Protein AF-A0A2T3IKI2-F1 (afdb_monomer)

Foldseek 3Di:
DVVVVVVVVVVVVVVVVVVVVVVVVVVVVVVVVVVVVVLVVLQVVLVVLVVVLVVVCVVCVVLQQLDPVVQVVDPVSVVVSVVSVVSLQVSLLSNCVNVPPDPVSLVVSLVSLLSNLVVLVVDPCLVVVVGDPSSNVSSVVSNVVNVVVPD

Mean predicted aligned error: 7.26 Å

Radius of gyration: 27.48 Å; Cα contacts (8 Å, |Δi|>4): 90; chains: 1; bounding box: 44×27×100 Å

Solvent-accessible surface area (backbone atoms only — not comparable to full-atom values): 8120 Å² total; per-residue (Å²): 111,71,68,60,56,51,53,54,52,52,52,51,52,52,50,52,53,51,49,52,53,50,51,54,52,50,51,54,50,51,55,52,50,54,56,50,49,54,53,52,51,44,41,51,52,17,52,50,41,38,49,54,38,51,49,48,30,70,77,36,49,70,58,59,62,33,47,65,70,71,40,59,73,38,71,68,51,40,56,51,41,52,53,52,52,51,49,43,52,52,20,50,47,39,38,41,75,52,57,56,84,47,62,68,59,50,53,52,51,34,57,57,43,40,42,40,19,80,52,53,76,69,32,63,57,63,75,71,56,77,55,57,73,69,55,47,53,42,48,52,50,20,34,52,58,57,60,70,71,74,117

Nearest PDB structures (foldseek):
  8e0m-assembly2_F  TM=3.857E-01  e=1.753E+00  synthetic construct

Structure (mmCIF, N/CA/C/O backbone):
data_AF-A0A2T3IKI2-F1
#
_entry.id   AF-A0A2T3IKI2-F1
#
loop_
_atom_site.group_PDB
_atom_site.id
_atom_site.type_symbol
_atom_site.label_atom_id
_atom_site.label_alt_id
_atom_site.label_comp_id
_atom_site.label_asym_id
_atom_site.label_entity_id
_atom_site.label_seq_id
_atom_site.pdbx_PDB_ins_code
_atom_site.Cartn_x
_atom_site.Cartn_y
_atom_site.Cartn_z
_atom_site.occupancy
_atom_site.B_iso_or_equiv
_atom_site.auth_seq_id
_atom_site.auth_comp_id
_atom_site.auth_asym_id
_atom_site.auth_atom_id
_atom_site.pdbx_PDB_model_num
ATOM 1 N N . MET A 1 1 ? -22.784 12.619 69.080 1.00 61.28 1 MET A N 1
ATOM 2 C CA . MET A 1 1 ? -21.969 11.469 68.628 1.00 61.28 1 MET A CA 1
ATOM 3 C C . MET A 1 1 ? -22.705 10.609 67.594 1.00 61.28 1 MET A C 1
ATOM 5 O O . MET A 1 1 ? -22.202 10.484 66.490 1.00 61.28 1 MET A O 1
ATOM 9 N N . PHE A 1 2 ? -23.921 10.114 67.873 1.00 63.06 2 PHE A N 1
ATOM 10 C CA . PHE A 1 2 ? -24.698 9.263 66.944 1.00 63.06 2 PHE A CA 1
ATOM 11 C C . PHE A 1 2 ? -25.087 9.939 65.606 1.00 63.06 2 PHE A C 1
ATOM 13 O O . PHE A 1 2 ? -24.979 9.328 64.550 1.00 63.06 2 PHE A O 1
ATOM 20 N N . LYS A 1 3 ? -25.459 11.229 65.628 1.00 61.62 3 LYS A N 1
ATOM 21 C CA . LYS A 1 3 ? -25.811 12.003 64.418 1.00 61.62 3 LYS A CA 1
ATOM 22 C C . LYS A 1 3 ? -24.626 12.195 63.457 1.00 61.62 3 LYS A C 1
ATOM 24 O O . LYS A 1 3 ? -24.784 12.068 62.253 1.00 61.62 3 LYS A O 1
ATOM 29 N N . VAL A 1 4 ? -23.433 12.420 64.014 1.00 68.38 4 VAL A N 1
ATOM 30 C CA . VAL A 1 4 ? -22.184 12.577 63.250 1.00 68.38 4 VAL A CA 1
ATOM 31 C C . VAL A 1 4 ? -21.809 11.264 62.561 1.00 68.38 4 VAL A C 1
ATOM 33 O O . VAL A 1 4 ? -21.512 11.280 61.377 1.00 68.38 4 VAL A O 1
ATOM 36 N N . LEU A 1 5 ? -21.917 10.130 63.267 1.00 67.12 5 LEU A N 1
ATOM 37 C CA . LEU A 1 5 ? -21.702 8.785 62.710 1.00 67.12 5 LEU A CA 1
ATOM 38 C C . LEU A 1 5 ? -22.672 8.455 61.563 1.00 67.12 5 LEU A C 1
ATOM 40 O O . LEU A 1 5 ? -22.271 7.870 60.558 1.00 67.12 5 LEU A O 1
ATOM 44 N N . PHE A 1 6 ? -23.946 8.835 61.699 1.00 69.12 6 PHE A N 1
ATOM 45 C CA . PHE A 1 6 ? -24.952 8.618 60.659 1.00 69.12 6 PHE A CA 1
ATOM 46 C C . PHE A 1 6 ? -24.680 9.460 59.402 1.00 69.12 6 PHE A C 1
ATOM 48 O O . PHE A 1 6 ? -24.684 8.923 58.295 1.00 69.12 6 PHE A O 1
ATOM 55 N N . GLU A 1 7 ? -24.375 10.752 59.563 1.00 74.44 7 GLU A N 1
ATOM 56 C CA . GLU A 1 7 ? -24.054 11.645 58.441 1.00 74.44 7 GLU A CA 1
ATOM 57 C C . GLU A 1 7 ? -22.767 11.227 57.717 1.00 74.44 7 GLU A C 1
ATOM 59 O O . GLU A 1 7 ? -22.741 11.192 56.487 1.00 74.44 7 GLU A O 1
ATOM 64 N N . THR A 1 8 ? -21.725 10.808 58.444 1.00 78.06 8 THR A N 1
ATOM 65 C CA . THR A 1 8 ? -20.490 10.306 57.819 1.00 78.06 8 THR A CA 1
ATOM 66 C C . THR A 1 8 ? -20.725 9.033 57.010 1.00 78.06 8 THR A C 1
ATOM 68 O O . THR A 1 8 ? -20.211 8.914 55.900 1.00 78.06 8 THR A O 1
ATOM 71 N N . ASN A 1 9 ? -21.539 8.099 57.510 1.00 81.75 9 ASN A N 1
ATOM 72 C CA . ASN A 1 9 ? -21.832 6.851 56.799 1.00 81.75 9 ASN A CA 1
ATOM 73 C C . ASN A 1 9 ? -22.655 7.090 55.527 1.00 81.75 9 ASN A C 1
ATOM 75 O O . ASN A 1 9 ? -22.412 6.456 54.500 1.00 81.75 9 ASN A O 1
ATOM 79 N N . PHE A 1 10 ? -23.599 8.031 55.574 1.00 82.94 10 PHE A N 1
ATOM 80 C CA . PHE A 1 10 ? -24.400 8.408 54.414 1.00 82.94 10 PHE A CA 1
ATOM 81 C C . PHE A 1 10 ? -23.557 9.081 53.319 1.00 82.94 10 PHE A C 1
ATOM 83 O O . PHE A 1 10 ? -23.660 8.717 52.147 1.00 82.94 10 PHE A O 1
ATOM 90 N N . LEU A 1 11 ? -22.665 10.005 53.694 1.00 85.50 11 LEU A N 1
ATOM 91 C CA . LEU A 1 11 ? -21.754 10.664 52.751 1.00 85.50 11 LEU A CA 1
ATOM 92 C C . LEU A 1 11 ? -20.777 9.675 52.100 1.00 85.50 11 LEU A C 1
ATOM 94 O O . LEU A 1 11 ? -20.542 9.750 50.894 1.00 85.50 11 LEU A O 1
ATOM 98 N N . VAL A 1 12 ? -20.256 8.713 52.867 1.00 89.56 12 VAL A N 1
ATOM 99 C CA . VAL A 1 12 ? -19.393 7.643 52.340 1.00 89.56 12 VAL A CA 1
ATOM 100 C C . VAL A 1 12 ? -20.153 6.747 51.358 1.00 89.56 12 VAL A C 1
ATOM 102 O O . VAL A 1 12 ? -19.616 6.401 50.306 1.00 89.56 12 VAL A O 1
ATOM 105 N N . ALA A 1 13 ? -21.413 6.406 51.644 1.00 87.81 13 ALA A N 1
ATOM 106 C CA . ALA A 1 13 ? -22.236 5.619 50.728 1.00 87.81 13 ALA A CA 1
ATOM 107 C C . ALA A 1 13 ? -22.458 6.343 49.388 1.00 87.81 13 ALA A C 1
ATOM 109 O O . ALA A 1 13 ? -22.280 5.737 48.331 1.00 87.81 13 ALA A O 1
ATOM 110 N N . ILE A 1 14 ? -22.767 7.646 49.417 1.00 90.56 14 ILE A N 1
ATOM 111 C CA . ILE A 1 14 ? -22.894 8.465 48.201 1.00 90.56 14 ILE A CA 1
ATOM 112 C C . ILE A 1 14 ? -21.566 8.514 47.441 1.00 90.56 14 ILE A C 1
ATOM 114 O O . ILE A 1 14 ? -21.555 8.298 46.231 1.00 90.56 14 ILE A O 1
ATOM 118 N N . ALA A 1 15 ? -20.448 8.752 48.133 1.00 91.56 15 ALA A N 1
ATOM 119 C CA . ALA A 1 15 ? -19.129 8.787 47.509 1.00 91.56 15 ALA A CA 1
ATOM 120 C C . ALA A 1 15 ? -18.803 7.467 46.791 1.00 91.56 15 ALA A C 1
ATOM 122 O O . ALA A 1 15 ? -18.339 7.492 45.654 1.00 91.56 15 ALA A O 1
ATOM 123 N N . ASN A 1 16 ? -19.121 6.319 47.396 1.00 92.44 16 ASN A N 1
ATOM 124 C CA . ASN A 1 16 ? -18.925 5.007 46.776 1.00 92.44 16 ASN A CA 1
ATOM 125 C C . ASN A 1 16 ? -19.795 4.808 45.526 1.00 92.44 16 ASN A C 1
ATOM 127 O O . ASN A 1 16 ? -19.305 4.289 44.523 1.00 92.44 16 ASN A O 1
ATOM 131 N N . VAL A 1 17 ? -21.057 5.252 45.551 1.00 93.81 17 VAL A N 1
ATOM 132 C CA . VAL A 1 17 ? -21.941 5.208 44.372 1.00 93.81 17 VAL A CA 1
ATOM 133 C C . VAL A 1 17 ? -21.395 6.099 43.254 1.00 93.81 17 VAL A C 1
ATOM 135 O O . VAL A 1 17 ? -21.315 5.664 42.106 1.00 93.81 17 VAL A O 1
ATOM 138 N N . VAL A 1 18 ? -20.955 7.317 43.580 1.00 94.88 18 VAL A N 1
ATOM 139 C CA . VAL A 1 18 ? -20.339 8.236 42.610 1.00 94.88 18 VAL A CA 1
ATOM 140 C C . VAL A 1 18 ? -19.059 7.634 42.029 1.00 94.88 18 VAL A C 1
ATOM 142 O O . VAL A 1 18 ? -18.889 7.638 40.813 1.00 94.88 18 VAL A O 1
ATOM 145 N N . MET A 1 19 ? -18.186 7.055 42.858 1.00 94.56 19 MET A N 1
ATOM 146 C CA . MET A 1 19 ? -16.974 6.378 42.390 1.00 94.56 19 MET A CA 1
ATOM 147 C C . MET A 1 19 ? -17.291 5.203 41.461 1.00 94.56 19 MET A C 1
ATOM 149 O O . MET A 1 19 ? -16.631 5.055 40.435 1.00 94.56 19 MET A O 1
ATOM 153 N N . ALA A 1 20 ? -18.313 4.400 41.768 1.00 94.62 20 ALA A N 1
ATOM 154 C CA . ALA A 1 20 ? -18.740 3.303 40.902 1.00 94.62 20 ALA A CA 1
ATOM 155 C C . ALA A 1 20 ? -19.220 3.813 39.530 1.00 94.62 20 ALA A C 1
ATOM 157 O O . ALA A 1 20 ? -18.840 3.262 38.497 1.00 94.62 20 ALA A O 1
ATOM 158 N N . ILE A 1 21 ? -19.988 4.907 39.505 1.00 95.75 21 ILE A N 1
ATOM 159 C CA . ILE A 1 21 ? -20.433 5.555 38.261 1.00 95.75 21 ILE A CA 1
ATOM 160 C C . ILE A 1 21 ? -19.233 6.081 37.462 1.00 95.75 21 ILE A C 1
ATOM 162 O O . ILE A 1 21 ? -19.144 5.844 36.256 1.00 95.75 21 ILE A O 1
ATOM 166 N N . LEU A 1 22 ? -18.288 6.756 38.123 1.00 96.44 22 LEU A N 1
ATOM 167 C CA . LEU A 1 22 ? -17.073 7.266 37.482 1.00 96.44 22 LEU A CA 1
ATOM 168 C C . LEU A 1 22 ? -16.213 6.135 36.909 1.00 96.44 22 LEU A C 1
ATOM 170 O O . LEU A 1 22 ? -15.708 6.263 35.795 1.00 96.44 22 LEU A O 1
ATOM 174 N N . ALA A 1 23 ? -16.087 5.015 37.623 1.00 95.81 23 ALA A N 1
ATOM 175 C CA . ALA A 1 23 ? -15.358 3.844 37.149 1.00 95.81 23 ALA A CA 1
ATOM 176 C C . ALA A 1 23 ? -15.995 3.252 35.879 1.00 95.81 23 ALA A C 1
ATOM 178 O O . ALA A 1 23 ? -15.286 2.949 34.919 1.00 95.81 23 ALA A O 1
ATOM 179 N N . ILE A 1 24 ? -17.328 3.152 35.833 1.00 96.56 24 ILE A N 1
ATOM 180 C CA . ILE A 1 24 ? -18.059 2.701 34.638 1.00 96.56 24 ILE A CA 1
ATOM 181 C C . ILE A 1 24 ? -17.835 3.670 33.468 1.00 96.56 24 ILE A C 1
ATOM 183 O O . ILE A 1 24 ? -17.532 3.236 32.356 1.00 96.56 24 ILE A O 1
ATOM 187 N N . ALA A 1 25 ? -17.929 4.981 33.707 1.00 95.81 25 ALA A N 1
ATOM 188 C CA . ALA A 1 25 ? -17.695 5.990 32.675 1.00 95.81 25 ALA A CA 1
ATOM 189 C C . ALA A 1 25 ? -16.258 5.930 32.124 1.00 95.81 25 ALA A C 1
ATOM 191 O O . ALA A 1 25 ? -16.060 5.947 30.907 1.00 95.81 25 ALA A O 1
ATOM 192 N N . ALA A 1 26 ? -15.261 5.791 33.002 1.00 95.88 26 ALA A N 1
ATOM 193 C CA . ALA A 1 26 ? -13.864 5.630 32.615 1.00 95.88 26 ALA A CA 1
ATOM 194 C C . ALA A 1 26 ? -13.648 4.369 31.762 1.00 95.88 26 ALA A C 1
ATOM 196 O O . ALA A 1 26 ? -12.965 4.435 30.739 1.00 95.88 26 ALA A O 1
ATOM 197 N N . ALA A 1 27 ? -14.281 3.245 32.120 1.00 95.44 27 ALA A N 1
ATOM 198 C CA . ALA A 1 27 ? -14.212 2.011 31.339 1.00 95.44 27 ALA A CA 1
ATOM 199 C C . ALA A 1 27 ? -14.787 2.189 29.922 1.00 95.44 27 ALA A C 1
ATOM 201 O O . ALA A 1 27 ? -14.173 1.755 28.946 1.00 95.44 27 ALA A O 1
ATOM 202 N N . ILE A 1 28 ? -15.921 2.885 29.781 1.00 95.94 28 ILE A N 1
ATOM 203 C CA . ILE A 1 28 ? -16.529 3.179 28.472 1.00 95.94 28 ILE A CA 1
ATOM 204 C C . ILE A 1 28 ? -15.595 4.048 27.615 1.00 95.94 28 ILE A C 1
ATOM 206 O O . ILE A 1 28 ? -15.387 3.757 26.433 1.00 95.94 28 ILE A O 1
ATOM 210 N N . ILE A 1 29 ? -15.003 5.095 28.201 1.00 95.50 29 ILE A N 1
ATOM 211 C CA . ILE A 1 29 ? -14.052 5.976 27.506 1.00 95.50 29 ILE A CA 1
ATOM 212 C C . ILE A 1 29 ? -12.818 5.186 27.057 1.00 95.50 29 ILE A C 1
ATOM 214 O O . ILE A 1 29 ? -12.414 5.306 25.900 1.00 95.50 29 ILE A O 1
ATOM 218 N N . ALA A 1 30 ? -12.261 4.337 27.925 1.00 93.56 30 ALA A N 1
ATOM 219 C CA . ALA A 1 30 ? -11.098 3.512 27.611 1.00 93.56 30 ALA A CA 1
ATOM 220 C C . ALA A 1 30 ? -11.370 2.556 26.438 1.00 93.56 30 ALA A C 1
ATOM 222 O O . ALA A 1 30 ? -10.563 2.471 25.511 1.00 93.56 30 ALA A O 1
ATOM 223 N N . ILE A 1 31 ? -12.533 1.892 26.415 1.00 92.88 31 ILE A N 1
ATOM 224 C CA . ILE A 1 31 ? -12.932 1.019 25.298 1.00 92.88 31 ILE A CA 1
ATOM 225 C C . ILE A 1 31 ? -13.026 1.822 23.992 1.00 92.88 31 ILE A C 1
ATOM 227 O O . ILE A 1 31 ? -12.515 1.391 22.955 1.00 92.88 31 ILE A O 1
ATOM 231 N N . LYS A 1 32 ? -13.631 3.016 24.034 1.00 92.00 32 LYS A N 1
ATOM 232 C CA . LYS A 1 32 ? -13.736 3.892 22.858 1.00 92.00 32 LYS A CA 1
ATOM 233 C C . LYS A 1 32 ? -12.360 4.346 22.360 1.00 92.00 32 LYS A C 1
ATOM 235 O O . LYS A 1 32 ? -12.107 4.317 21.157 1.00 92.00 32 LYS A O 1
ATOM 240 N N . GLN A 1 33 ? -11.458 4.715 23.267 1.00 91.75 33 GLN A N 1
ATOM 241 C CA . GLN A 1 33 ? -10.094 5.124 22.934 1.00 91.75 33 GLN A CA 1
ATOM 242 C C . GLN A 1 33 ? -9.285 3.983 22.309 1.00 91.75 33 GLN A C 1
ATOM 244 O O . GLN A 1 33 ? -8.582 4.211 21.327 1.00 91.75 33 GLN A O 1
ATOM 249 N N . LEU A 1 34 ? -9.415 2.755 22.820 1.00 90.38 34 LEU A N 1
ATOM 250 C CA . LEU A 1 34 ? -8.754 1.578 22.249 1.00 90.38 34 LEU A CA 1
ATOM 251 C C . LEU A 1 34 ? -9.219 1.297 20.817 1.00 90.38 34 LEU A C 1
ATOM 253 O O . LEU A 1 34 ? -8.397 0.994 19.952 1.00 90.38 34 LEU A O 1
ATOM 257 N N . ASN A 1 35 ? -10.517 1.426 20.546 1.00 86.12 35 ASN A N 1
ATOM 258 C CA . ASN A 1 35 ? -11.054 1.218 19.201 1.00 86.12 35 ASN A CA 1
ATOM 259 C C . ASN A 1 35 ? -10.576 2.295 18.219 1.00 86.12 35 ASN A C 1
ATOM 261 O O . ASN A 1 35 ? -10.130 1.962 17.121 1.00 86.12 35 ASN A O 1
ATOM 265 N N . ASN A 1 36 ? -10.588 3.564 18.631 1.00 86.69 36 ASN A N 1
ATOM 266 C CA . ASN A 1 36 ? -10.064 4.656 17.810 1.00 86.69 36 ASN A CA 1
ATOM 267 C C . ASN A 1 36 ? -8.557 4.494 17.562 1.00 86.69 36 ASN A C 1
ATOM 269 O O . ASN A 1 36 ? -8.109 4.619 16.430 1.00 86.69 36 ASN A O 1
ATOM 273 N N . SER A 1 37 ? -7.788 4.125 18.591 1.00 87.88 37 SER A N 1
ATOM 274 C CA . SER A 1 37 ? -6.341 3.894 18.490 1.00 87.88 37 SER A CA 1
ATOM 275 C C . SER A 1 37 ? -5.994 2.808 17.468 1.00 87.88 37 SER A C 1
ATOM 277 O O . SER A 1 37 ? -5.079 2.980 16.667 1.00 87.88 37 SER A O 1
ATOM 279 N N . LYS A 1 38 ? -6.772 1.717 17.412 1.00 84.38 38 LYS A N 1
ATOM 280 C CA . LYS A 1 38 ? -6.604 0.680 16.381 1.00 84.38 38 LYS A CA 1
ATOM 281 C C . LYS A 1 38 ? -6.816 1.230 14.969 1.00 84.38 38 LYS A C 1
ATOM 283 O O . LYS A 1 38 ? -6.049 0.890 14.072 1.00 84.38 38 LYS A O 1
ATOM 288 N N . SER A 1 39 ? -7.838 2.064 14.770 1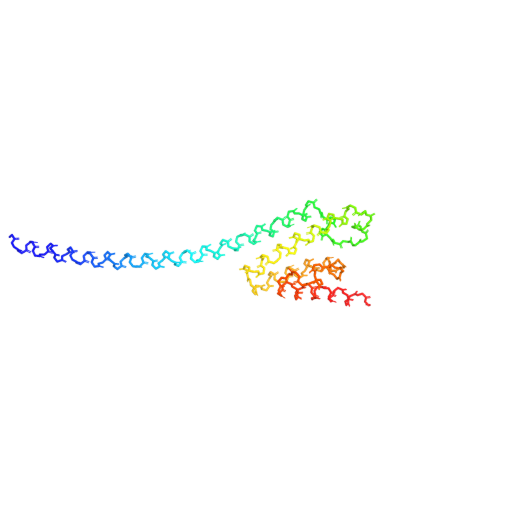.00 86.81 39 SER A N 1
ATOM 289 C CA . SER A 1 39 ? -8.110 2.697 13.472 1.00 86.81 39 SER A CA 1
ATOM 290 C C . SER A 1 39 ? -6.976 3.635 13.057 1.00 86.81 39 SER A C 1
ATOM 292 O O . SER A 1 39 ? -6.428 3.490 11.965 1.00 86.81 39 SER A O 1
ATOM 294 N N . GLU A 1 40 ? -6.566 4.534 13.953 1.00 89.25 40 GLU A N 1
ATOM 295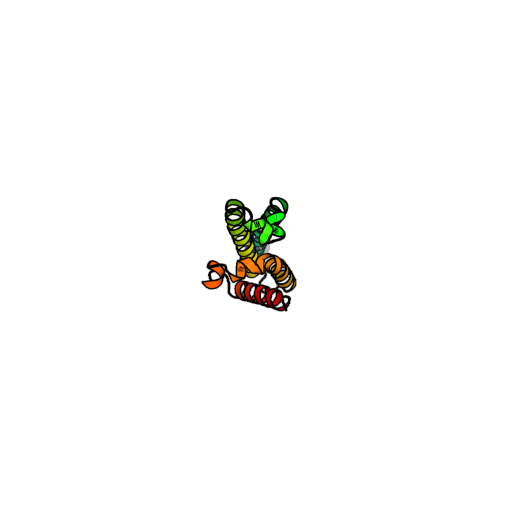 C CA . GLU A 1 40 ? -5.462 5.468 13.708 1.00 89.25 40 GLU A CA 1
ATOM 296 C C . GLU A 1 40 ? -4.146 4.736 13.439 1.00 89.25 40 GLU A C 1
ATOM 298 O O . GLU A 1 40 ? -3.405 5.100 12.529 1.00 89.25 40 GLU A O 1
ATOM 303 N N . SER A 1 41 ? -3.880 3.646 14.165 1.00 90.75 41 SER A N 1
ATOM 304 C CA . SER A 1 41 ? -2.696 2.819 13.943 1.00 90.75 41 SER A CA 1
ATOM 305 C C . SER A 1 41 ? -2.676 2.211 12.539 1.00 90.75 41 SER A C 1
ATOM 307 O O . SER A 1 41 ? -1.625 2.235 11.903 1.00 90.75 41 SER A O 1
ATOM 309 N N . ARG A 1 42 ? -3.810 1.711 12.026 1.00 90.81 42 ARG A N 1
ATOM 310 C CA . ARG A 1 42 ? -3.895 1.177 10.653 1.00 90.81 42 ARG A CA 1
ATOM 311 C C . ARG A 1 42 ? -3.633 2.263 9.612 1.00 90.81 42 ARG A C 1
ATOM 313 O O . ARG A 1 42 ? -2.836 2.056 8.700 1.00 90.81 42 ARG A O 1
ATOM 320 N N . ILE A 1 43 ? -4.249 3.434 9.781 1.00 93.56 43 ILE A N 1
ATOM 321 C CA . ILE A 1 43 ? -4.042 4.581 8.888 1.00 93.56 43 ILE A CA 1
ATOM 322 C C . ILE A 1 43 ? -2.572 5.006 8.900 1.00 93.56 43 ILE A C 1
ATOM 324 O O . ILE A 1 43 ? -1.988 5.187 7.833 1.00 93.56 43 ILE A O 1
ATOM 328 N N . ALA A 1 44 ? -1.954 5.116 10.077 1.00 95.12 44 ALA A N 1
ATOM 329 C CA . ALA A 1 44 ? -0.544 5.465 10.207 1.00 95.12 44 ALA A CA 1
ATOM 330 C C . ALA A 1 44 ? 0.353 4.467 9.459 1.00 95.12 44 ALA A C 1
ATOM 332 O O . ALA A 1 44 ? 1.172 4.884 8.640 1.00 95.12 44 ALA A O 1
ATOM 333 N N . THR A 1 45 ? 0.141 3.159 9.647 1.00 95.00 45 THR A N 1
ATOM 334 C CA . THR A 1 45 ? 0.870 2.111 8.917 1.00 95.00 45 THR A CA 1
ATOM 335 C C . THR A 1 45 ? 0.699 2.238 7.402 1.00 95.00 45 THR A C 1
ATOM 337 O O . THR A 1 45 ? 1.685 2.158 6.666 1.00 95.00 45 THR A O 1
ATOM 340 N N . ALA A 1 46 ? -0.517 2.501 6.918 1.00 96.50 46 ALA A N 1
ATOM 341 C CA . ALA A 1 46 ? -0.771 2.686 5.493 1.00 96.50 46 ALA A CA 1
ATOM 342 C C . ALA A 1 46 ? -0.053 3.919 4.919 1.00 96.50 46 ALA A C 1
ATOM 344 O O . ALA A 1 46 ? 0.540 3.853 3.839 1.00 96.50 46 ALA A O 1
ATOM 345 N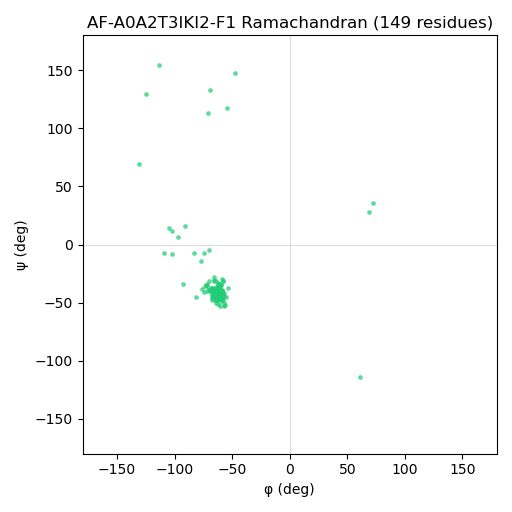 N . LYS A 1 47 ? -0.042 5.040 5.654 1.00 95.94 47 LYS A N 1
ATOM 346 C CA . LYS A 1 47 ? 0.711 6.240 5.259 1.00 95.94 47 LYS A CA 1
ATOM 347 C C . LYS A 1 47 ? 2.211 5.978 5.238 1.00 95.94 47 LYS A C 1
ATOM 349 O O . LYS A 1 47 ? 2.864 6.416 4.295 1.00 95.94 47 LYS A O 1
ATOM 354 N N . THR A 1 48 ? 2.750 5.237 6.205 1.00 97.88 48 THR A N 1
ATOM 355 C CA . THR A 1 48 ? 4.166 4.842 6.211 1.00 97.88 48 THR A CA 1
ATOM 356 C C . THR A 1 48 ? 4.506 3.979 4.997 1.00 97.88 48 THR A C 1
ATOM 358 O O . THR A 1 48 ? 5.469 4.278 4.296 1.00 97.88 48 THR A O 1
ATOM 361 N N . ALA A 1 49 ? 3.682 2.980 4.664 1.00 97.44 49 ALA A N 1
ATOM 362 C CA . ALA A 1 49 ? 3.888 2.164 3.466 1.00 97.44 49 ALA A CA 1
ATOM 363 C C . ALA A 1 49 ? 3.890 3.013 2.180 1.00 97.44 49 ALA A C 1
ATOM 365 O O . ALA A 1 49 ? 4.709 2.793 1.283 1.00 97.44 49 ALA A O 1
ATOM 366 N N . TYR A 1 50 ? 3.005 4.010 2.087 1.00 97.88 50 TYR A N 1
ATOM 367 C CA . TYR A 1 50 ? 2.990 4.950 0.965 1.00 97.88 50 TYR A CA 1
ATOM 368 C C . TYR A 1 50 ? 4.218 5.873 0.949 1.00 97.88 50 TYR A C 1
ATOM 370 O O . TYR A 1 50 ? 4.811 6.075 -0.106 1.00 97.88 50 TYR A O 1
ATOM 378 N N . GLN A 1 51 ? 4.659 6.386 2.100 1.00 98.12 51 GLN A N 1
ATOM 379 C CA . GLN A 1 51 ? 5.885 7.186 2.215 1.00 98.12 51 GLN A CA 1
ATOM 380 C C . GLN A 1 51 ? 7.132 6.402 1.789 1.00 98.12 51 GLN A C 1
ATOM 382 O O . GLN A 1 51 ? 7.993 6.947 1.105 1.00 98.12 51 GLN A O 1
ATOM 387 N N . GLU A 1 52 ? 7.222 5.119 2.138 1.00 97.94 52 GLU A N 1
ATOM 388 C CA . GLU A 1 52 ? 8.301 4.239 1.680 1.00 97.94 52 GLU A CA 1
ATOM 389 C C . GLU A 1 52 ? 8.278 4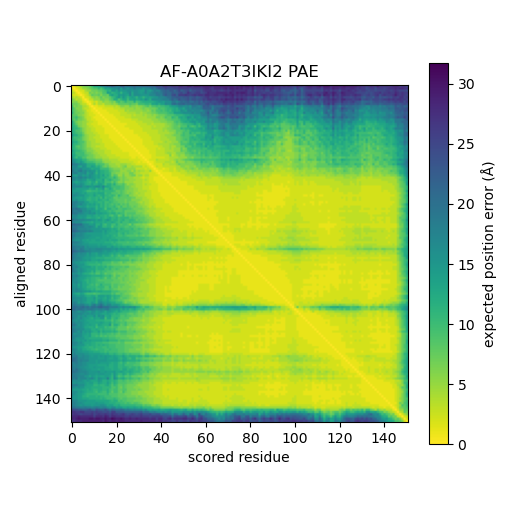.042 0.161 1.00 97.94 52 GLU A C 1
ATOM 391 O O . GLU A 1 52 ? 9.334 4.035 -0.470 1.00 97.94 52 GLU A O 1
ATOM 396 N N . TYR A 1 53 ? 7.088 3.918 -0.437 1.00 98.25 53 TYR A N 1
ATOM 397 C CA . TYR A 1 53 ? 6.940 3.908 -1.894 1.00 98.25 53 TYR A CA 1
ATOM 398 C C . TYR A 1 53 ? 7.408 5.233 -2.511 1.00 98.25 53 TYR A C 1
ATOM 400 O O . TYR A 1 53 ? 8.206 5.213 -3.441 1.00 98.25 53 TYR A O 1
ATOM 408 N N . LEU A 1 54 ? 7.002 6.383 -1.963 1.00 98.12 54 LEU A N 1
ATOM 409 C CA . LEU A 1 54 ? 7.455 7.687 -2.458 1.00 98.12 54 LEU A CA 1
ATOM 410 C C . LEU A 1 54 ? 8.974 7.845 -2.359 1.00 98.12 54 LEU A C 1
ATOM 412 O O . LEU A 1 54 ? 9.600 8.355 -3.285 1.00 98.12 54 LEU A O 1
ATOM 416 N N . LYS A 1 55 ? 9.582 7.376 -1.266 1.00 98.25 55 LYS A N 1
ATOM 417 C CA . LYS A 1 55 ? 11.040 7.339 -1.134 1.00 98.25 55 LYS A CA 1
ATOM 418 C C . LYS A 1 55 ? 11.668 6.493 -2.241 1.00 98.25 55 LYS A C 1
ATOM 420 O O . LYS A 1 55 ? 12.622 6.935 -2.869 1.00 98.25 55 LYS A O 1
ATOM 425 N N . LEU A 1 56 ? 11.089 5.329 -2.538 1.00 97.31 56 LEU A N 1
ATOM 426 C CA . LEU A 1 56 ? 11.543 4.487 -3.641 1.00 97.31 56 LEU A CA 1
ATOM 427 C C . LEU A 1 56 ? 11.421 5.198 -5.001 1.00 97.31 56 LEU A C 1
ATOM 429 O O . LEU A 1 56 ? 12.291 5.023 -5.849 1.00 97.31 56 LEU A O 1
ATOM 433 N N . CYS A 1 57 ? 10.390 6.024 -5.208 1.00 98.12 57 CYS A N 1
ATOM 434 C CA . CYS A 1 57 ? 10.270 6.856 -6.408 1.00 98.12 57 CYS A CA 1
ATOM 435 C C . CYS A 1 57 ? 11.403 7.882 -6.521 1.00 98.12 57 CYS A C 1
ATOM 437 O O . CYS A 1 57 ? 11.920 8.086 -7.616 1.00 98.12 57 CYS A O 1
ATOM 439 N N . PHE A 1 58 ? 11.800 8.508 -5.410 1.00 97.81 58 PHE A N 1
ATOM 440 C CA . PHE A 1 58 ? 12.939 9.430 -5.390 1.00 97.81 58 PHE A CA 1
ATOM 441 C C . PHE A 1 58 ? 14.271 8.717 -5.633 1.00 97.81 58 PHE A C 1
ATOM 443 O O . PHE A 1 58 ? 15.107 9.235 -6.368 1.00 97.81 58 PHE A O 1
ATOM 450 N N . ASP A 1 59 ? 14.455 7.531 -5.050 1.00 97.75 59 ASP A N 1
ATOM 451 C CA . ASP A 1 59 ? 15.677 6.737 -5.212 1.00 97.75 59 ASP A CA 1
ATOM 452 C C . ASP A 1 59 ? 15.801 6.158 -6.639 1.00 97.75 59 ASP A C 1
ATOM 454 O O . ASP A 1 59 ? 16.907 6.000 -7.158 1.00 97.75 59 ASP A O 1
ATOM 458 N N . TYR A 1 60 ? 14.672 5.860 -7.295 1.00 97.25 60 TYR A N 1
ATOM 459 C CA . TYR A 1 60 ? 14.607 5.267 -8.634 1.00 97.25 60 TYR A CA 1
ATOM 460 C C . TYR A 1 60 ? 13.636 6.025 -9.561 1.00 97.25 60 TYR A C 1
ATOM 462 O O . TYR A 1 60 ? 12.611 5.470 -9.976 1.00 97.25 60 TYR A O 1
ATOM 470 N N . PRO A 1 61 ? 13.957 7.267 -9.967 1.00 97.12 61 PRO A N 1
ATOM 471 C CA . PRO A 1 61 ? 13.051 8.098 -10.764 1.00 97.12 61 PRO A CA 1
ATOM 472 C C . PRO A 1 61 ? 12.720 7.485 -12.133 1.00 97.12 61 PRO A C 1
ATOM 474 O O . PRO A 1 61 ? 11.588 7.592 -12.594 1.00 97.12 61 PRO A O 1
ATOM 477 N N . MET A 1 62 ? 13.663 6.753 -12.743 1.00 96.62 62 MET A N 1
ATOM 478 C CA . MET A 1 62 ? 13.431 6.004 -13.990 1.00 96.62 62 MET A CA 1
ATOM 479 C C . MET A 1 62 ? 12.311 4.960 -13.841 1.00 96.62 62 MET A C 1
ATOM 481 O O . MET A 1 62 ? 11.554 4.712 -14.776 1.00 96.62 62 MET A O 1
ATOM 485 N N . PHE A 1 63 ? 12.189 4.332 -12.666 1.00 97.88 63 PHE A N 1
ATOM 486 C CA . PHE A 1 63 ? 11.113 3.379 -12.402 1.00 97.88 63 PHE A CA 1
ATOM 487 C C . PHE A 1 63 ? 9.793 4.086 -12.139 1.00 97.88 63 PHE A C 1
ATOM 489 O O . PHE A 1 63 ? 8.777 3.601 -12.625 1.00 97.88 63 PHE A O 1
ATOM 496 N N . ALA A 1 64 ? 9.816 5.219 -11.433 1.00 97.38 64 ALA A N 1
ATOM 497 C CA . ALA A 1 64 ? 8.630 6.023 -11.153 1.00 97.38 64 ALA A CA 1
ATOM 498 C C . ALA A 1 64 ? 7.981 6.591 -12.427 1.00 97.38 64 ALA A C 1
ATOM 500 O O . ALA A 1 64 ? 6.759 6.567 -12.539 1.00 97.38 64 ALA A O 1
ATOM 501 N N . ASP A 1 65 ? 8.774 7.026 -13.413 1.00 95.31 65 ASP A N 1
ATOM 502 C CA . ASP A 1 65 ? 8.249 7.505 -14.703 1.00 95.31 65 ASP A CA 1
ATOM 503 C C . ASP A 1 65 ? 7.566 6.384 -15.513 1.00 95.31 65 ASP A C 1
ATOM 505 O O . ASP A 1 65 ? 6.628 6.604 -16.280 1.00 95.31 65 ASP A O 1
ATOM 509 N N . GLY A 1 66 ? 7.992 5.134 -15.302 1.00 94.75 66 GLY A N 1
ATOM 510 C CA . GLY A 1 66 ? 7.346 3.970 -15.898 1.00 94.75 66 GLY A CA 1
ATOM 511 C C . GLY A 1 66 ? 7.536 3.876 -17.414 1.00 94.75 66 GLY A C 1
ATOM 512 O O . GLY A 1 66 ? 6.694 3.287 -18.088 1.00 94.75 66 GLY A O 1
ATOM 513 N N . ASN A 1 67 ? 8.619 4.416 -17.975 1.00 94.81 67 ASN A N 1
ATOM 514 C CA . ASN A 1 67 ? 8.916 4.316 -19.403 1.00 94.81 67 ASN A CA 1
ATOM 515 C C . ASN A 1 67 ? 9.334 2.880 -19.805 1.00 94.81 67 ASN A C 1
ATOM 517 O O . ASN A 1 67 ? 10.393 2.388 -19.414 1.00 94.81 67 ASN A O 1
ATOM 521 N N . GLU A 1 68 ? 8.504 2.190 -20.604 1.00 94.38 68 GLU A N 1
ATOM 522 C CA . GLU A 1 68 ? 8.738 0.785 -20.990 1.00 94.38 68 GLU A CA 1
ATOM 523 C C . GLU A 1 68 ? 10.065 0.587 -21.738 1.00 94.38 68 GLU A C 1
ATOM 525 O O . GLU A 1 68 ? 10.749 -0.407 -21.484 1.00 94.38 68 GLU A O 1
ATOM 530 N N . SER A 1 69 ? 10.437 1.496 -22.646 1.00 94.50 69 SER A N 1
ATOM 531 C CA . SER A 1 69 ? 11.631 1.322 -23.481 1.00 94.50 69 SER A CA 1
ATOM 532 C C . SER A 1 69 ? 12.914 1.504 -22.673 1.00 94.50 69 SER A C 1
ATOM 534 O O . SER A 1 69 ? 13.844 0.709 -22.820 1.00 94.50 69 SER A O 1
ATOM 536 N N . GLU A 1 70 ? 12.943 2.479 -21.764 1.00 94.94 70 GLU A N 1
ATOM 537 C CA . GLU A 1 70 ? 14.085 2.715 -20.879 1.00 94.94 70 GLU A CA 1
ATOM 538 C C . GLU A 1 70 ? 14.271 1.571 -19.883 1.00 94.94 70 GLU A C 1
ATOM 540 O O . GLU A 1 70 ? 15.365 1.016 -19.767 1.00 94.94 70 GLU A O 1
ATOM 545 N N . ILE A 1 71 ? 13.186 1.154 -19.227 1.00 96.25 71 ILE A N 1
ATOM 546 C CA . ILE A 1 71 ? 13.214 0.108 -18.200 1.00 96.25 71 ILE A CA 1
ATOM 547 C C . ILE A 1 71 ? 13.595 -1.252 -18.794 1.00 96.25 71 ILE A C 1
ATOM 549 O O . ILE A 1 71 ? 14.305 -2.031 -18.158 1.00 96.25 71 ILE A O 1
ATOM 553 N N . LYS A 1 72 ? 13.128 -1.570 -20.008 1.00 95.06 72 LYS A N 1
ATOM 554 C CA . LYS A 1 72 ? 13.424 -2.856 -20.660 1.00 95.06 72 LYS A CA 1
ATOM 555 C C . LYS A 1 72 ? 14.758 -2.899 -21.388 1.00 95.06 72 LYS A C 1
ATOM 557 O O . LYS A 1 72 ? 15.155 -3.983 -21.813 1.00 95.06 72 LYS A O 1
ATOM 562 N N . ARG A 1 73 ? 15.462 -1.771 -21.517 1.00 94.62 73 ARG A N 1
ATOM 563 C CA . ARG A 1 73 ? 16.787 -1.726 -22.150 1.00 94.62 73 ARG A CA 1
ATOM 564 C C . ARG A 1 73 ? 17.787 -2.652 -21.454 1.00 94.62 73 ARG A C 1
ATOM 566 O O . ARG A 1 73 ? 18.669 -3.196 -22.110 1.00 94.62 73 ARG A O 1
ATOM 573 N N . ASN A 1 74 ? 17.635 -2.848 -20.144 1.00 94.06 74 ASN A N 1
ATOM 574 C CA . ASN A 1 74 ? 18.444 -3.756 -19.340 1.00 94.06 74 ASN A CA 1
ATOM 575 C C . ASN A 1 74 ? 17.546 -4.752 -18.584 1.00 94.06 74 ASN A C 1
ATOM 577 O O . ASN A 1 74 ? 16.608 -4.373 -17.881 1.00 94.06 74 ASN A O 1
ATOM 581 N N . ALA A 1 75 ? 17.857 -6.045 -18.693 1.00 94.31 75 ALA A N 1
ATOM 582 C CA . ALA A 1 75 ? 17.108 -7.102 -18.020 1.00 94.31 75 ALA A CA 1
ATOM 583 C C . ALA A 1 75 ? 17.139 -6.978 -16.485 1.00 94.31 75 ALA A C 1
ATOM 585 O O . ALA A 1 75 ? 16.148 -7.306 -15.829 1.00 94.31 75 ALA A O 1
ATOM 586 N N . ASP A 1 76 ? 18.241 -6.502 -15.902 1.00 96.19 76 ASP A N 1
ATOM 587 C CA . ASP A 1 76 ? 18.353 -6.329 -14.451 1.00 96.19 76 ASP A CA 1
ATOM 588 C C . ASP A 1 76 ? 17.518 -5.153 -13.941 1.00 96.19 76 ASP A C 1
ATOM 590 O O . ASP A 1 76 ? 16.898 -5.256 -12.879 1.00 96.19 76 ASP A O 1
ATOM 594 N N . ASP A 1 77 ? 17.403 -4.086 -14.729 1.00 96.12 77 ASP A N 1
ATOM 595 C CA . ASP A 1 77 ? 16.520 -2.963 -14.414 1.00 96.12 77 ASP A CA 1
ATOM 596 C C . ASP A 1 77 ? 15.057 -3.395 -14.472 1.00 96.12 77 ASP A C 1
ATOM 598 O O . ASP A 1 77 ? 14.293 -3.101 -13.554 1.00 96.12 77 ASP A O 1
ATOM 602 N N . TYR A 1 78 ? 14.676 -4.219 -15.453 1.00 96.50 78 TYR A N 1
ATOM 603 C CA . TYR A 1 78 ? 13.333 -4.793 -15.478 1.00 96.50 78 TYR A CA 1
ATOM 604 C C . TYR A 1 78 ? 13.055 -5.716 -14.276 1.00 96.50 78 TYR A C 1
ATOM 606 O O . TYR A 1 78 ? 11.941 -5.725 -13.746 1.00 96.50 78 TYR A O 1
ATOM 614 N N . LYS A 1 79 ? 14.045 -6.477 -13.784 1.00 96.56 79 LYS A N 1
ATOM 615 C CA . LYS A 1 79 ? 13.883 -7.267 -12.547 1.00 96.56 79 LYS A CA 1
ATOM 616 C C . LYS A 1 79 ? 13.618 -6.364 -11.341 1.00 96.56 79 LYS A C 1
ATOM 618 O O . LYS A 1 79 ? 12.689 -6.656 -10.591 1.00 96.56 79 LYS A O 1
ATOM 623 N N . LYS A 1 80 ? 14.390 -5.286 -11.171 1.00 97.56 80 LYS A N 1
ATOM 624 C CA . LYS A 1 80 ? 14.202 -4.304 -10.087 1.00 97.56 80 LYS A CA 1
ATOM 625 C C . LYS A 1 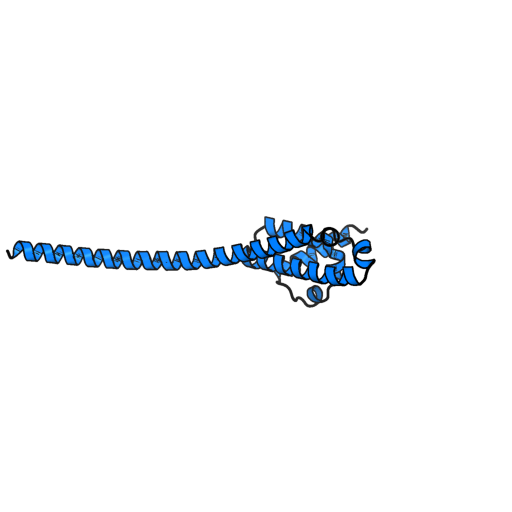80 ? 12.861 -3.582 -10.207 1.00 97.56 80 LYS A C 1
ATOM 627 O O . LYS A 1 80 ? 12.146 -3.455 -9.218 1.00 97.56 80 LYS A O 1
ATOM 632 N N . TYR A 1 81 ? 12.470 -3.212 -11.421 1.00 98.00 81 TYR A N 1
ATOM 633 C CA . TYR A 1 81 ? 11.193 -2.565 -11.698 1.00 98.00 81 TYR A CA 1
ATOM 634 C C . TYR A 1 81 ? 9.985 -3.427 -11.303 1.00 98.00 81 TYR A C 1
ATOM 636 O O . TYR A 1 81 ? 9.007 -2.916 -10.765 1.00 98.00 81 TYR A O 1
ATOM 644 N N . ARG A 1 82 ? 10.043 -4.754 -11.487 1.00 97.06 82 ARG A N 1
ATOM 645 C CA . ARG A 1 82 ? 8.967 -5.641 -11.005 1.00 97.06 82 ARG A CA 1
ATOM 646 C C . ARG A 1 82 ? 8.786 -5.561 -9.489 1.00 97.06 82 ARG A C 1
ATOM 648 O O . ARG A 1 82 ? 7.654 -5.548 -9.016 1.00 97.06 82 ARG A O 1
ATOM 655 N N . TRP A 1 83 ? 9.884 -5.474 -8.739 1.00 97.44 83 TRP A N 1
ATOM 656 C CA . TRP A 1 83 ? 9.840 -5.287 -7.287 1.00 97.44 83 TRP A CA 1
ATOM 657 C C . TRP A 1 83 ? 9.376 -3.884 -6.893 1.00 97.44 83 TRP A C 1
ATOM 659 O O . TRP A 1 83 ? 8.609 -3.752 -5.943 1.00 97.44 83 TRP A O 1
ATOM 669 N N . PHE A 1 84 ? 9.762 -2.860 -7.658 1.00 98.31 84 PHE A N 1
ATOM 670 C CA . PHE A 1 84 ? 9.238 -1.502 -7.512 1.00 98.31 84 PHE A CA 1
ATOM 671 C C . PHE A 1 84 ? 7.708 -1.481 -7.633 1.00 98.31 84 PHE A C 1
ATOM 673 O O . PHE A 1 84 ? 7.021 -1.014 -6.726 1.00 98.31 84 PHE A O 1
ATOM 680 N N . VAL A 1 85 ? 7.160 -2.069 -8.703 1.00 98.12 85 VAL A N 1
ATOM 681 C CA . VAL A 1 85 ? 5.706 -2.146 -8.915 1.00 98.12 85 VAL A CA 1
ATOM 682 C C . VAL A 1 85 ? 5.027 -2.991 -7.836 1.00 98.12 85 VAL A C 1
ATOM 684 O O . VAL A 1 85 ? 3.952 -2.625 -7.373 1.00 98.12 85 VAL A O 1
ATOM 687 N N . ALA A 1 86 ? 5.641 -4.085 -7.380 1.00 97.44 86 ALA A N 1
ATOM 688 C CA . ALA A 1 86 ? 5.094 -4.872 -6.275 1.00 97.44 86 ALA A CA 1
ATOM 689 C C . ALA A 1 86 ? 4.998 -4.055 -4.973 1.00 97.44 86 ALA A C 1
ATOM 691 O O . ALA A 1 86 ? 3.962 -4.094 -4.310 1.00 97.44 86 ALA A O 1
ATOM 692 N N . LYS A 1 87 ? 6.033 -3.269 -4.634 1.00 98.06 87 LYS A N 1
ATOM 693 C CA . LYS A 1 87 ? 6.007 -2.366 -3.472 1.00 98.06 87 LYS A CA 1
ATOM 694 C C . LYS A 1 87 ? 4.938 -1.286 -3.629 1.00 98.06 87 LYS A C 1
ATOM 696 O O . LYS A 1 87 ? 4.212 -1.032 -2.676 1.00 98.06 87 LYS A O 1
ATOM 701 N N . MET A 1 88 ? 4.809 -0.703 -4.822 1.00 98.38 88 MET A N 1
ATOM 702 C CA . MET A 1 88 ? 3.755 0.264 -5.139 1.00 98.38 88 MET A CA 1
ATOM 703 C C . MET A 1 88 ? 2.358 -0.323 -4.893 1.00 98.38 88 MET A C 1
ATOM 705 O O . MET A 1 88 ? 1.563 0.269 -4.168 1.00 98.38 88 MET A O 1
ATOM 709 N N . LEU A 1 89 ? 2.066 -1.492 -5.474 1.00 98.06 89 LEU A N 1
ATOM 710 C CA . LEU A 1 89 ? 0.757 -2.140 -5.360 1.00 98.06 89 LEU A CA 1
ATOM 711 C C . LEU A 1 89 ? 0.429 -2.500 -3.910 1.00 98.06 89 LEU A C 1
ATOM 713 O O . LEU A 1 89 ? -0.668 -2.196 -3.451 1.00 98.06 89 LEU A O 1
ATOM 717 N N . TYR A 1 90 ? 1.404 -3.033 -3.170 1.00 97.56 90 TYR A N 1
ATOM 718 C CA . TYR A 1 90 ? 1.258 -3.276 -1.737 1.00 97.56 90 TYR A CA 1
ATOM 719 C C . TYR A 1 90 ? 0.910 -1.989 -0.977 1.00 97.56 90 TYR A C 1
ATOM 721 O O . TYR A 1 90 ? -0.063 -1.952 -0.230 1.00 97.56 90 TYR A O 1
ATOM 729 N N . SER A 1 91 ? 1.653 -0.901 -1.192 1.00 98.00 91 SER A N 1
ATOM 730 C CA . SER A 1 91 ? 1.383 0.375 -0.521 1.00 98.00 91 SER A CA 1
ATOM 731 C C . SER A 1 91 ? -0.005 0.936 -0.854 1.00 98.00 91 SER A C 1
ATOM 733 O O . SER A 1 91 ? -0.653 1.521 0.013 1.00 98.00 91 SER A O 1
ATOM 735 N N . PHE A 1 92 ? -0.488 0.753 -2.086 1.00 97.56 92 PHE A N 1
ATOM 736 C CA . PHE A 1 92 ? -1.826 1.193 -2.494 1.00 97.56 92 PHE A CA 1
ATOM 737 C C . PHE A 1 92 ? -2.928 0.361 -1.844 1.00 97.56 92 PHE A C 1
ATOM 739 O O . PHE A 1 92 ? -3.928 0.925 -1.405 1.00 97.56 92 PHE A O 1
ATOM 746 N N . GLU A 1 93 ? -2.730 -0.949 -1.725 1.00 96.38 93 GLU A N 1
ATOM 747 C CA . GLU A 1 93 ? -3.644 -1.837 -1.009 1.00 96.38 93 GLU A CA 1
ATOM 748 C C . GLU A 1 93 ? -3.787 -1.417 0.456 1.00 96.38 93 GLU A C 1
ATOM 750 O O . GLU A 1 93 ? -4.904 -1.207 0.920 1.00 96.38 93 GLU A O 1
ATOM 755 N N . GLN A 1 94 ? -2.676 -1.143 1.151 1.00 96.75 94 GLN A N 1
ATOM 756 C CA . GLN A 1 94 ? -2.719 -0.688 2.547 1.00 96.75 94 GLN A CA 1
ATOM 757 C C . GLN A 1 94 ? -3.524 0.611 2.720 1.00 96.75 94 GLN A C 1
ATOM 759 O O . GLN A 1 94 ? -4.284 0.764 3.684 1.00 96.75 94 GLN A O 1
ATOM 764 N N . ILE A 1 95 ? -3.381 1.552 1.779 1.00 96.75 95 ILE A N 1
ATOM 765 C CA . ILE A 1 95 ? -4.151 2.802 1.757 1.00 96.75 95 ILE A CA 1
ATOM 766 C C . ILE A 1 95 ? -5.642 2.524 1.557 1.00 96.75 95 ILE A C 1
ATOM 768 O O . ILE A 1 95 ? -6.462 3.054 2.307 1.00 96.75 95 ILE A O 1
ATOM 772 N N . ILE A 1 96 ? -5.993 1.686 0.583 1.00 95.12 96 ILE A N 1
ATOM 773 C CA . ILE A 1 96 ? -7.382 1.327 0.273 1.00 95.12 96 ILE A CA 1
ATOM 774 C C . ILE A 1 96 ? -8.033 0.601 1.455 1.00 95.12 96 ILE A C 1
ATOM 776 O O . ILE A 1 96 ? -9.147 0.942 1.847 1.00 95.12 96 ILE A O 1
ATOM 780 N N . GLU A 1 97 ? -7.336 -0.344 2.081 1.00 93.25 97 GLU A N 1
ATOM 781 C CA . GLU A 1 97 ? -7.840 -1.087 3.240 1.00 93.25 97 GLU A CA 1
ATOM 782 C C . GLU A 1 97 ? -8.047 -0.203 4.478 1.00 93.25 97 GLU A C 1
ATOM 784 O O . GLU A 1 97 ? -8.909 -0.491 5.318 1.00 93.25 97 GLU A O 1
ATOM 789 N N . SER A 1 98 ? -7.243 0.853 4.627 1.00 92.38 98 SER A N 1
ATOM 790 C CA . SER A 1 98 ? -7.260 1.716 5.814 1.00 92.38 98 SER A CA 1
ATOM 791 C C . SER A 1 98 ? -8.172 2.933 5.671 1.00 92.38 98 SER A C 1
ATOM 793 O O . SER A 1 98 ? -8.775 3.348 6.657 1.00 92.38 98 SER A O 1
ATOM 795 N N . LEU A 1 99 ? -8.293 3.498 4.466 1.00 88.19 99 LEU A N 1
ATOM 796 C CA . LEU A 1 99 ? -9.082 4.709 4.184 1.00 88.19 99 LEU A CA 1
ATOM 797 C C . LEU A 1 99 ? -10.354 4.429 3.369 1.00 88.19 99 LEU A C 1
ATOM 799 O O . LEU A 1 99 ? -11.197 5.310 3.199 1.00 88.19 99 LEU A O 1
ATOM 803 N N . GLY A 1 100 ? -10.532 3.198 2.888 1.00 85.00 100 GLY A N 1
ATOM 804 C CA . GLY A 1 100 ? -11.750 2.736 2.235 1.00 85.00 100 GLY A CA 1
ATOM 805 C C . GLY A 1 100 ? -12.092 3.525 0.972 1.00 85.00 100 GLY A C 1
ATOM 806 O O . GLY A 1 100 ? -11.407 3.457 -0.046 1.00 85.00 100 GLY A O 1
ATOM 807 N N . ASN A 1 101 ? -13.213 4.248 1.022 1.00 83.44 101 ASN A N 1
ATOM 808 C CA . ASN A 1 101 ? -13.799 4.922 -0.137 1.00 83.44 101 ASN A CA 1
ATOM 809 C C . ASN A 1 101 ? -13.335 6.369 -0.347 1.00 83.44 101 ASN A C 1
ATOM 811 O O . ASN A 1 101 ? -13.966 7.085 -1.124 1.00 83.44 101 ASN A O 1
ATOM 815 N N . ASP A 1 102 ? -12.246 6.785 0.296 1.00 92.81 102 ASP A N 1
ATOM 816 C CA . ASP A 1 102 ? -11.661 8.109 0.099 1.00 92.81 102 ASP A CA 1
ATOM 817 C C . ASP A 1 102 ? -11.370 8.380 -1.391 1.00 92.81 102 ASP A C 1
ATOM 819 O O . ASP A 1 102 ? -10.609 7.666 -2.053 1.00 92.81 102 ASP A O 1
ATOM 823 N N . LYS A 1 103 ? -12.034 9.403 -1.937 1.00 93.88 103 LYS A N 1
ATOM 824 C CA . LYS A 1 103 ? -11.973 9.730 -3.363 1.00 93.88 103 LYS A CA 1
ATOM 825 C C . LYS A 1 103 ? -10.597 10.261 -3.767 1.00 93.88 103 LYS A C 1
ATOM 827 O O . LYS A 1 103 ? -10.117 9.913 -4.842 1.00 93.88 103 LYS A O 1
ATOM 832 N N . GLU A 1 104 ? -9.965 11.073 -2.927 1.00 95.25 104 GLU A N 1
ATOM 833 C CA . GLU A 1 104 ? -8.677 11.702 -3.232 1.00 95.25 104 GLU A CA 1
ATOM 834 C C . GLU A 1 104 ? -7.574 10.649 -3.331 1.00 95.25 104 GLU A C 1
ATOM 836 O O . GLU A 1 104 ? -6.753 10.675 -4.253 1.00 95.25 104 GLU A O 1
ATOM 841 N N . TRP A 1 105 ? -7.600 9.659 -2.434 1.00 95.88 105 TRP A N 1
ATOM 842 C CA . TRP A 1 105 ? -6.667 8.536 -2.487 1.00 95.88 105 TRP A CA 1
ATOM 843 C C . TRP A 1 105 ? -6.904 7.639 -3.692 1.00 95.88 105 TRP A C 1
ATOM 845 O O . TRP A 1 105 ? -5.937 7.222 -4.331 1.00 95.88 105 TRP A O 1
ATOM 855 N N . LYS A 1 106 ? -8.163 7.393 -4.064 1.00 95.81 106 LYS A N 1
ATOM 856 C CA . LYS A 1 106 ? -8.487 6.649 -5.290 1.00 95.81 106 LYS A CA 1
ATOM 857 C C . LYS A 1 106 ? -7.980 7.357 -6.540 1.00 95.81 106 LYS A C 1
ATOM 859 O O . LYS A 1 106 ? -7.373 6.704 -7.385 1.00 95.81 106 LYS A O 1
ATOM 864 N N . ASP A 1 107 ? -8.176 8.669 -6.638 1.00 95.81 107 ASP A N 1
ATOM 865 C CA . ASP A 1 107 ? -7.698 9.467 -7.770 1.00 95.81 107 ASP A CA 1
ATOM 866 C C . ASP A 1 107 ? -6.159 9.490 -7.823 1.00 95.81 107 ASP A C 1
ATOM 868 O O . ASP A 1 107 ? -5.566 9.298 -8.888 1.00 95.81 107 ASP A O 1
ATOM 872 N N . THR A 1 108 ? -5.505 9.632 -6.666 1.00 96.19 108 THR A N 1
ATOM 873 C CA . THR A 1 108 ? -4.038 9.588 -6.536 1.00 96.19 108 THR A CA 1
ATOM 874 C C . THR A 1 108 ? -3.476 8.246 -7.000 1.00 96.19 108 THR A C 1
ATOM 876 O O . THR A 1 108 ? -2.613 8.202 -7.879 1.00 96.19 108 THR A O 1
ATOM 879 N N . ILE A 1 109 ? -4.001 7.143 -6.460 1.00 97.25 109 ILE A N 1
ATOM 880 C CA . ILE A 1 109 ? -3.610 5.778 -6.831 1.00 97.25 109 ILE A CA 1
ATOM 881 C C . ILE A 1 109 ? -3.848 5.548 -8.322 1.00 97.25 109 ILE A C 1
ATOM 883 O O . ILE A 1 109 ? -2.961 5.063 -9.023 1.00 97.25 109 ILE A O 1
ATOM 887 N N . GLN A 1 110 ? -5.017 5.939 -8.837 1.00 96.44 110 GLN A N 1
ATOM 888 C CA . GLN A 1 110 ? -5.336 5.772 -10.248 1.00 96.44 110 GLN A CA 1
ATOM 889 C C . GLN A 1 110 ? -4.337 6.517 -11.145 1.00 96.44 110 GLN A C 1
ATOM 891 O O . GLN A 1 110 ? -3.905 5.966 -12.157 1.00 96.44 110 GLN A O 1
ATOM 896 N N . SER A 1 111 ? -3.954 7.744 -10.784 1.00 95.31 111 SER A N 1
ATOM 897 C CA . SER A 1 111 ? -2.954 8.522 -11.521 1.00 95.31 111 SER A CA 1
ATOM 898 C C . SER A 1 111 ? -1.605 7.799 -11.586 1.00 95.31 111 SER A C 1
ATOM 900 O O . SER A 1 111 ? -1.043 7.633 -12.667 1.00 95.31 111 SER A O 1
ATOM 902 N N . GLN A 1 112 ? -1.130 7.270 -10.456 1.00 96.81 112 GLN A N 1
ATOM 903 C CA . GLN A 1 112 ? 0.133 6.528 -10.390 1.00 96.81 112 GLN A CA 1
ATOM 904 C C . GLN A 1 112 ? 0.086 5.224 -11.204 1.00 96.81 112 GLN A C 1
ATOM 906 O O . GLN A 1 112 ? 0.983 4.945 -11.997 1.00 96.81 112 GLN A O 1
ATOM 911 N N . LEU A 1 113 ? -1.003 4.454 -11.103 1.00 97.75 113 LEU A N 1
ATOM 912 C CA . LEU A 1 113 ? -1.176 3.207 -11.859 1.00 97.75 113 LEU A CA 1
ATOM 913 C C . LEU A 1 113 ? -1.090 3.414 -13.381 1.00 97.75 113 LEU A C 1
ATOM 915 O O . LEU A 1 113 ? -0.612 2.527 -14.093 1.00 97.75 113 LEU A O 1
ATOM 919 N N . LYS A 1 114 ? -1.506 4.579 -13.900 1.00 96.56 114 LYS A N 1
ATOM 920 C CA . LYS A 1 114 ? -1.429 4.888 -15.339 1.00 96.56 114 LYS A CA 1
ATOM 921 C C . LYS A 1 114 ? 0.001 4.902 -15.864 1.00 96.56 114 LYS A C 1
ATOM 923 O O . LYS A 1 114 ? 0.218 4.465 -16.995 1.00 96.56 114 LYS A O 1
ATOM 928 N N . TYR A 1 115 ? 0.985 5.358 -15.093 1.00 95.81 115 TYR A N 1
ATOM 929 C CA . TYR A 1 115 ? 2.387 5.320 -15.528 1.00 95.81 115 TYR A CA 1
ATOM 930 C C . TYR A 1 115 ? 2.826 3.881 -15.821 1.00 95.81 115 TYR A C 1
ATOM 932 O O . TYR A 1 115 ? 3.403 3.603 -16.872 1.00 95.81 115 TYR A O 1
ATOM 940 N N . HIS A 1 116 ? 2.377 2.938 -14.993 1.00 97.12 116 HIS A N 1
ATOM 941 C CA . HIS A 1 116 ? 2.785 1.533 -15.038 1.00 97.12 116 HIS A CA 1
ATOM 942 C C . HIS A 1 116 ? 1.825 0.605 -15.801 1.00 97.12 116 HIS A C 1
ATOM 944 O O . HIS A 1 116 ? 2.030 -0.612 -15.817 1.00 97.12 116 HIS A O 1
ATOM 950 N N . ALA A 1 117 ? 0.795 1.143 -16.462 1.00 96.50 117 ALA A N 1
ATOM 951 C CA . ALA A 1 117 ? -0.267 0.357 -17.098 1.00 96.50 117 ALA A CA 1
ATOM 952 C C . ALA A 1 117 ? 0.245 -0.712 -18.083 1.00 96.50 117 ALA A C 1
ATOM 954 O O . ALA A 1 117 ? -0.283 -1.823 -18.120 1.00 96.50 117 ALA A O 1
ATOM 955 N N . TRP A 1 118 ? 1.306 -0.417 -18.844 1.00 95.56 118 TRP A N 1
ATOM 956 C CA . TRP A 1 118 ? 1.916 -1.364 -19.788 1.00 95.56 118 TRP A CA 1
ATOM 957 C C . TRP A 1 118 ? 2.415 -2.643 -19.098 1.00 95.56 118 TRP A C 1
ATOM 959 O O . TRP A 1 118 ? 2.336 -3.737 -19.666 1.00 95.56 118 TRP A O 1
ATOM 969 N N . HIS A 1 119 ? 2.917 -2.512 -17.867 1.00 96.31 119 HIS A N 1
ATOM 970 C CA . HIS A 1 119 ? 3.395 -3.627 -17.063 1.00 96.31 119 HIS A CA 1
ATOM 971 C C . HIS A 1 119 ? 2.228 -4.330 -16.382 1.00 96.31 119 HIS A C 1
ATOM 973 O O . HIS A 1 119 ? 2.138 -5.554 -16.448 1.00 96.31 119 HIS A O 1
ATOM 979 N N . LEU A 1 120 ? 1.307 -3.561 -15.791 1.00 97.06 120 LEU A N 1
ATOM 980 C CA . LEU A 1 120 ? 0.124 -4.085 -15.105 1.00 97.06 120 LEU A CA 1
ATOM 981 C C . LEU A 1 120 ? -0.729 -4.959 -16.034 1.00 97.06 120 LEU A C 1
ATOM 983 O O . LEU A 1 120 ? -1.105 -6.061 -15.647 1.00 97.06 120 LEU A O 1
ATOM 987 N N . ASN A 1 121 ? -0.915 -4.547 -17.292 1.00 95.19 121 ASN A N 1
ATOM 988 C CA . ASN A 1 121 ? -1.635 -5.317 -18.314 1.00 95.19 121 ASN A CA 1
ATOM 989 C C . ASN A 1 121 ? -1.022 -6.711 -18.584 1.00 95.19 121 ASN A C 1
ATOM 991 O O . ASN A 1 121 ? -1.701 -7.668 -18.959 1.00 95.19 121 ASN A O 1
ATOM 995 N N . LYS A 1 122 ? 0.296 -6.847 -18.400 1.00 92.94 122 LYS A N 1
ATOM 996 C CA . LYS A 1 122 ? 1.046 -8.090 -18.640 1.00 92.94 122 LYS A CA 1
ATOM 997 C C . LYS A 1 122 ? 1.370 -8.835 -17.338 1.00 92.94 122 LYS A C 1
ATOM 999 O O . LYS A 1 122 ? 1.861 -9.962 -17.404 1.00 92.94 122 LYS A O 1
ATOM 1004 N N . SER A 1 123 ? 1.104 -8.235 -16.178 1.00 93.69 123 SER A N 1
ATOM 1005 C CA . SER A 1 123 ? 1.496 -8.76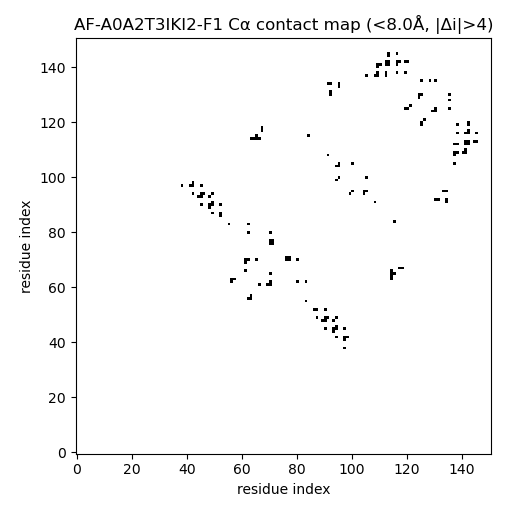6 -14.874 1.00 93.69 123 SER A CA 1
ATOM 1006 C C . SER A 1 123 ? 0.706 -10.021 -14.514 1.00 93.69 123 SER A C 1
ATOM 1008 O O . SER A 1 123 ? -0.520 -10.060 -14.609 1.00 93.69 123 SER A O 1
ATOM 1010 N N . SER A 1 124 ? 1.416 -11.055 -14.059 1.00 92.06 124 SER A N 1
ATOM 1011 C CA . SER A 1 124 ? 0.778 -12.300 -13.627 1.00 92.06 124 SER A CA 1
ATOM 1012 C C . SER A 1 124 ? 0.022 -12.151 -12.305 1.00 92.06 124 SER A C 1
ATOM 1014 O O . SER A 1 124 ? -1.030 -12.763 -12.170 1.00 92.06 124 SER A O 1
ATOM 1016 N N . SER A 1 125 ? 0.499 -11.320 -11.368 1.00 92.31 125 SER A N 1
ATOM 1017 C CA . SER A 1 125 ? -0.193 -11.103 -10.086 1.00 92.31 125 SER A CA 1
ATOM 1018 C C . SER A 1 125 ? -1.519 -10.373 -10.270 1.00 92.31 125 SER A C 1
ATOM 1020 O O . SER A 1 125 ? -2.513 -10.718 -9.645 1.00 92.31 125 SER A O 1
ATOM 1022 N N . VAL A 1 126 ? -1.563 -9.421 -11.208 1.00 93.56 126 VAL A N 1
ATOM 1023 C CA . VAL A 1 126 ? -2.806 -8.741 -11.596 1.00 93.56 126 VAL A CA 1
ATOM 1024 C C . VAL A 1 126 ? -3.777 -9.734 -12.234 1.00 93.56 126 VAL A C 1
ATOM 1026 O O . VAL A 1 126 ? -4.927 -9.810 -11.825 1.00 93.56 126 VAL A O 1
ATOM 1029 N N . LYS A 1 127 ? -3.314 -10.551 -13.189 1.00 92.75 127 LYS A N 1
ATOM 1030 C CA . LYS A 1 127 ? -4.167 -11.534 -13.882 1.00 92.75 127 LYS A CA 1
ATOM 1031 C C . LYS A 1 127 ? -4.717 -12.634 -12.975 1.00 92.75 127 LYS A C 1
ATOM 1033 O O . LYS A 1 127 ? -5.793 -13.149 -13.253 1.00 92.75 127 LYS A O 1
ATOM 1038 N N . ARG A 1 128 ? -3.977 -13.021 -11.933 1.00 92.75 128 ARG A N 1
ATOM 1039 C CA . ARG A 1 128 ? -4.437 -14.005 -10.942 1.00 92.75 128 ARG A CA 1
ATOM 1040 C C . ARG A 1 128 ? -5.439 -13.432 -9.939 1.00 92.75 128 ARG A C 1
ATOM 1042 O O . ARG A 1 128 ? -6.099 -14.218 -9.271 1.00 92.75 128 ARG A O 1
ATOM 1049 N N . GLY A 1 129 ? -5.570 -12.106 -9.854 1.00 91.81 129 GLY A N 1
ATOM 1050 C CA . GLY A 1 129 ? -6.398 -11.461 -8.839 1.00 91.81 129 GLY A CA 1
ATOM 1051 C C . GLY A 1 129 ? -5.780 -11.538 -7.443 1.00 91.81 129 GLY A C 1
ATOM 1052 O O . GLY A 1 129 ? -6.508 -11.680 -6.470 1.00 91.81 129 GLY A O 1
ATOM 1053 N N . ASP A 1 130 ? -4.448 -11.453 -7.340 1.00 92.81 130 ASP A N 1
ATOM 1054 C CA . ASP A 1 130 ? -3.735 -11.515 -6.053 1.00 92.81 130 ASP A CA 1
ATOM 1055 C C . ASP A 1 130 ? -3.959 -10.259 -5.173 1.00 92.81 130 ASP A C 1
ATOM 1057 O O . ASP A 1 130 ? -3.464 -10.212 -4.052 1.00 92.81 130 ASP A O 1
ATOM 1061 N N . TRP A 1 131 ? -4.657 -9.240 -5.686 1.00 94.75 131 TRP A N 1
ATOM 1062 C CA . TRP A 1 131 ? -4.841 -7.925 -5.060 1.00 94.75 131 TRP A CA 1
ATOM 1063 C C . TRP A 1 131 ? -6.299 -7.688 -4.660 1.00 94.75 131 TRP A C 1
ATOM 1065 O O . TRP A 1 131 ? -7.212 -8.203 -5.312 1.00 94.75 131 TRP A O 1
ATOM 1075 N N . ASP A 1 132 ? -6.524 -6.836 -3.656 1.00 93.31 132 ASP A N 1
ATOM 1076 C CA . ASP A 1 132 ? -7.860 -6.442 -3.195 1.00 93.31 132 ASP A CA 1
ATOM 1077 C C . ASP A 1 132 ? -8.800 -6.043 -4.353 1.00 93.31 132 ASP A C 1
ATOM 1079 O O . ASP A 1 132 ? -8.403 -5.473 -5.377 1.00 93.31 132 ASP A O 1
ATOM 1083 N N . ALA A 1 133 ? -10.094 -6.318 -4.181 1.00 93.88 133 ALA A N 1
ATOM 1084 C CA . ALA A 1 133 ? -11.108 -6.097 -5.204 1.00 93.88 133 ALA A CA 1
ATOM 1085 C C . ALA A 1 133 ? -11.235 -4.620 -5.618 1.00 93.88 133 ALA A C 1
ATOM 1087 O O . ALA A 1 133 ? -11.528 -4.330 -6.782 1.00 93.88 133 ALA A O 1
ATOM 1088 N N . GLN A 1 134 ? -11.039 -3.667 -4.700 1.00 94.81 134 GLN A N 1
ATOM 1089 C CA . GLN A 1 134 ? -11.055 -2.247 -5.052 1.00 94.81 134 GLN A CA 1
ATOM 1090 C C . GLN A 1 134 ? -9.785 -1.846 -5.799 1.00 94.81 134 GLN A C 1
ATOM 1092 O O . GLN A 1 134 ? -9.882 -1.116 -6.789 1.00 94.81 134 GLN A O 1
ATOM 1097 N N . LEU A 1 135 ? -8.617 -2.342 -5.379 1.00 96.38 135 LEU A N 1
ATOM 1098 C CA . LEU A 1 135 ? -7.361 -2.091 -6.088 1.00 96.38 135 LEU A CA 1
ATOM 1099 C C . LEU A 1 135 ? -7.407 -2.663 -7.510 1.00 96.38 135 LEU A C 1
ATOM 1101 O O . LEU A 1 135 ? -7.071 -1.965 -8.466 1.00 96.38 135 LEU A O 1
ATOM 1105 N N . THR A 1 136 ? -7.916 -3.884 -7.671 1.00 96.38 136 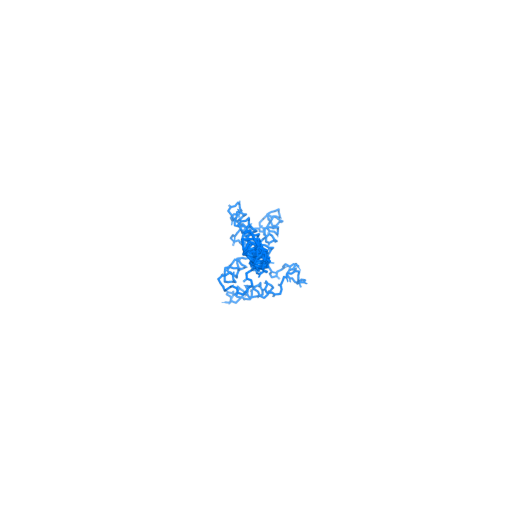THR A N 1
ATOM 1106 C CA . THR A 1 136 ? -8.099 -4.535 -8.974 1.00 96.38 136 THR A CA 1
ATOM 1107 C C . THR A 1 136 ? -8.945 -3.678 -9.920 1.00 96.38 136 THR A C 1
ATOM 1109 O O . THR A 1 136 ? -8.529 -3.418 -11.050 1.00 96.38 136 THR A O 1
ATOM 1112 N N . LYS A 1 137 ? -10.063 -3.111 -9.445 1.00 95.75 137 LYS A N 1
ATOM 1113 C CA . LYS A 1 137 ? -10.892 -2.184 -10.242 1.00 95.75 137 LYS A CA 1
ATOM 1114 C C . LYS A 1 137 ? -10.133 -0.928 -10.679 1.00 95.75 137 LYS A C 1
ATOM 1116 O O . LYS A 1 137 ? -10.321 -0.452 -11.799 1.00 95.75 137 LYS A O 1
ATOM 1121 N N . LEU A 1 138 ? -9.286 -0.366 -9.812 1.00 96.62 138 LEU A N 1
ATOM 1122 C CA . LEU A 1 138 ? -8.464 0.800 -10.157 1.00 96.62 138 LEU A CA 1
ATOM 1123 C C . LEU A 1 138 ? -7.391 0.448 -11.196 1.00 96.62 138 LEU A C 1
ATOM 1125 O O . LEU A 1 138 ? -7.154 1.239 -12.110 1.00 96.62 138 LEU A O 1
ATOM 1129 N N . ILE A 1 139 ? -6.788 -0.741 -11.095 1.00 96.81 139 ILE A N 1
ATOM 1130 C CA . ILE A 1 139 ? -5.820 -1.252 -12.073 1.00 96.81 139 ILE A CA 1
ATOM 1131 C C . ILE A 1 139 ? -6.483 -1.417 -13.442 1.00 96.81 139 ILE A C 1
ATOM 1133 O O . ILE A 1 139 ? -5.976 -0.889 -14.431 1.00 96.81 139 ILE A O 1
ATOM 1137 N N . GLU A 1 140 ? -7.631 -2.092 -13.507 1.00 95.81 140 GLU A N 1
ATOM 1138 C CA . GLU A 1 140 ? -8.386 -2.286 -14.750 1.00 95.81 140 GLU A CA 1
ATOM 1139 C C . GLU A 1 140 ? -8.744 -0.950 -15.405 1.00 95.81 140 GLU A C 1
ATOM 1141 O O . GLU A 1 140 ? -8.552 -0.766 -16.610 1.00 95.81 140 GLU A O 1
ATOM 1146 N N . LYS A 1 141 ? -9.207 0.014 -14.602 1.00 95.75 141 LYS A N 1
ATOM 1147 C CA . LYS A 1 141 ? -9.520 1.367 -15.066 1.00 95.75 141 LYS A CA 1
ATOM 1148 C C . LYS A 1 141 ? -8.282 2.066 -15.637 1.00 95.75 141 LYS A C 1
ATOM 1150 O O . LYS A 1 141 ? -8.353 2.621 -16.732 1.00 95.75 141 LYS A O 1
ATOM 1155 N N . ALA A 1 142 ? -7.145 2.011 -14.942 1.00 95.56 142 ALA A N 1
ATOM 1156 C CA . ALA A 1 142 ? -5.898 2.624 -15.397 1.00 95.56 142 ALA A CA 1
ATOM 1157 C C . ALA A 1 142 ? -5.364 1.990 -16.695 1.00 95.56 142 ALA A C 1
ATOM 1159 O O . ALA A 1 142 ? -4.934 2.711 -17.597 1.00 95.56 142 ALA A O 1
ATOM 1160 N N . VAL A 1 143 ? -5.434 0.659 -16.815 1.00 94.88 143 VAL A N 1
ATOM 1161 C CA . VAL A 1 143 ? -5.045 -0.070 -18.033 1.00 94.88 143 VAL A CA 1
ATOM 1162 C C . VAL A 1 143 ? -5.952 0.304 -19.203 1.00 94.88 143 VAL A C 1
ATOM 1164 O O . VAL A 1 143 ? -5.453 0.658 -20.271 1.00 94.88 143 VAL A O 1
ATOM 1167 N N . LYS A 1 144 ? -7.274 0.303 -18.996 1.00 93.75 144 LYS A N 1
ATOM 1168 C CA . LYS A 1 144 ? -8.251 0.657 -20.032 1.00 93.75 144 LYS A CA 1
ATOM 1169 C C . LYS A 1 144 ? -8.055 2.084 -20.544 1.00 93.75 144 LYS A C 1
ATOM 1171 O O . 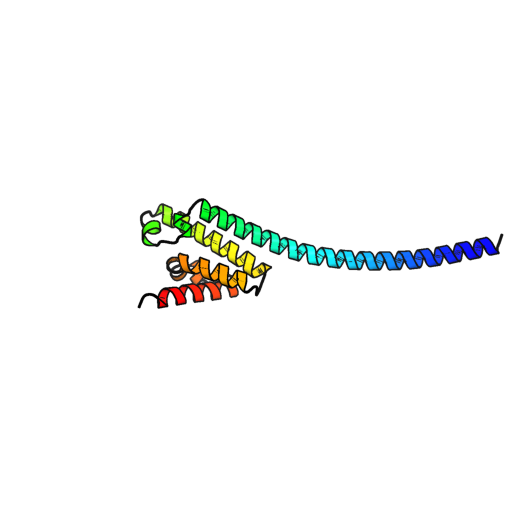LYS A 1 144 ? -7.994 2.281 -21.754 1.00 93.75 144 LYS A O 1
ATOM 1176 N N . GLU A 1 145 ? -7.924 3.059 -19.643 1.00 90.38 145 GLU A N 1
ATOM 1177 C CA . GLU A 1 145 ? -7.795 4.477 -20.006 1.00 90.38 145 GLU A CA 1
ATOM 1178 C C . GLU A 1 145 ? -6.522 4.767 -20.814 1.00 90.38 145 GLU A C 1
ATOM 1180 O O . GLU A 1 145 ? -6.564 5.557 -21.760 1.00 90.38 145 GLU A O 1
ATOM 1185 N N . LYS A 1 146 ? -5.400 4.105 -20.498 1.00 80.19 146 LYS A N 1
ATOM 1186 C CA . LYS A 1 146 ? -4.156 4.289 -21.259 1.00 80.19 146 LYS A CA 1
ATOM 1187 C C . LYS A 1 146 ? -4.208 3.609 -22.628 1.00 80.19 146 LYS A C 1
ATOM 1189 O O . LYS A 1 146 ? -3.715 4.178 -23.595 1.00 80.19 146 LYS A O 1
ATOM 1194 N N . CYS A 1 147 ? -4.865 2.453 -22.744 1.00 63.94 147 CYS A N 1
ATOM 1195 C CA . CYS A 1 147 ? -5.089 1.801 -24.038 1.00 63.94 147 CYS A CA 1
ATOM 1196 C C . CYS A 1 147 ? -6.009 2.611 -24.971 1.00 63.94 147 CYS A C 1
ATOM 1198 O O . CYS A 1 147 ? -5.813 2.579 -26.181 1.00 63.94 147 CYS A O 1
ATOM 1200 N N . SER A 1 148 ? -6.971 3.375 -24.440 1.00 58.41 148 SER A N 1
ATOM 1201 C CA . SER A 1 148 ? -7.855 4.239 -25.245 1.00 58.41 148 SER A CA 1
ATOM 1202 C C . SER A 1 148 ? -7.206 5.519 -25.794 1.00 58.41 148 SER A C 1
ATOM 1204 O O . SER A 1 148 ? -7.839 6.212 -26.58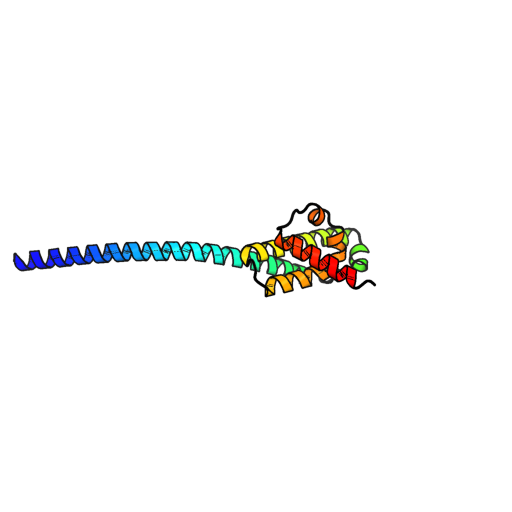2 1.00 58.41 148 SER A O 1
ATOM 1206 N N . HIS A 1 149 ? -5.969 5.840 -25.403 1.00 51.88 149 HIS A N 1
ATOM 1207 C CA . HIS A 1 149 ? -5.197 6.979 -25.927 1.00 51.88 149 HIS A CA 1
ATOM 1208 C C . HIS A 1 149 ? -4.131 6.560 -26.962 1.00 51.88 149 HIS A C 1
ATOM 1210 O O . HIS A 1 149 ? -3.263 7.355 -27.308 1.00 51.88 149 HIS A O 1
ATOM 1216 N N . CYS A 1 150 ? -4.185 5.310 -27.445 1.00 47.12 150 CYS A N 1
ATOM 1217 C CA . CYS A 1 150 ? -3.301 4.768 -28.487 1.00 47.12 150 CYS A CA 1
ATOM 1218 C C . CYS A 1 150 ? -3.975 4.616 -29.869 1.00 47.12 150 CYS A C 1
ATOM 1220 O O . CYS A 1 150 ? -3.415 3.923 -30.716 1.00 47.12 150 CYS A O 1
ATOM 1222 N N . ASN A 1 151 ? -5.143 5.235 -30.091 1.00 34.81 151 ASN A N 1
ATOM 1223 C CA . ASN A 1 151 ? -5.798 5.315 -31.405 1.00 34.81 151 ASN A CA 1
ATOM 1224 C C . ASN A 1 151 ? -5.652 6.715 -31.995 1.00 34.81 151 ASN A C 1
ATOM 1226 O O . ASN A 1 151 ? -5.967 7.675 -31.255 1.00 34.81 151 ASN A O 1
#

pLDDT: mean 91.58, std 10.42, range [34.81, 98.38]

Organism: NCBI:txid512643

Secondary structure (DSSP, 8-state):
-HHHHHHHHHHHHHHHHHHHHHHHHHHHHHHHHHHHHHHHHHHHHHHHHHHHHHHHHHH-HHHHHT-HHHHHTSHHHHHHHHHHHHHHHHHHHHHHHHHTT-HHHHHHHHHHHHHTHHHHTT-HHHHHT-S-HHHHHHHHHHHHHHHTT--

Sequence (151 aa):
MFKVLFETNFLVAIANVVMAILAIAAAIIAIKQLNNSKSESRIATAKTAYQEYLKLCFDYPMFADGNESEIKRNADDYKKYRWFVAKMLYSFEQIIESLGNDKEWKDTIQSQLKYHAWHLNKSSSVKRGDWDAQLTKLIEKAVKEKCSHCN